Protein AF-A0A1A0XYG9-F1 (afdb_monomer_lite)

Structure (mmCIF, N/CA/C/O backbone):
data_AF-A0A1A0XYG9-F1
#
_entry.id   AF-A0A1A0XYG9-F1
#
loop_
_atom_site.group_PDB
_atom_site.id
_atom_site.type_symbol
_atom_site.label_atom_id
_atom_site.label_alt_id
_atom_site.label_comp_id
_atom_site.label_asym_id
_atom_site.label_entity_id
_atom_site.label_seq_id
_atom_site.pdbx_PDB_ins_code
_atom_site.Cartn_x
_atom_site.Cartn_y
_atom_site.Cartn_z
_atom_site.occupancy
_atom_site.B_iso_or_equiv
_atom_site.auth_seq_id
_atom_site.auth_comp_id
_atom_site.auth_asym_id
_atom_site.auth_atom_id
_atom_site.pdbx_PDB_model_num
ATOM 1 N N . MET A 1 1 ? -0.096 9.674 46.532 1.00 54.25 1 MET A N 1
ATOM 2 C CA . MET A 1 1 ? 0.104 9.057 45.202 1.00 54.25 1 MET A CA 1
ATOM 3 C C . MET A 1 1 ? -0.652 7.745 45.190 1.00 54.25 1 MET A C 1
ATOM 5 O O . MET A 1 1 ? -0.648 7.076 46.215 1.00 54.25 1 MET A O 1
ATOM 9 N N . THR A 1 2 ? -1.337 7.399 44.107 1.00 77.75 2 THR A N 1
ATOM 10 C CA . THR A 1 2 ? -2.012 6.098 44.001 1.00 77.75 2 THR A CA 1
ATOM 11 C C . THR A 1 2 ? -1.035 5.022 43.551 1.00 77.75 2 THR A C 1
ATOM 13 O O . THR A 1 2 ? -0.121 5.310 42.778 1.00 77.75 2 THR A O 1
ATOM 16 N N . GLU A 1 3 ? -1.245 3.786 44.002 1.00 88.56 3 GLU A N 1
ATO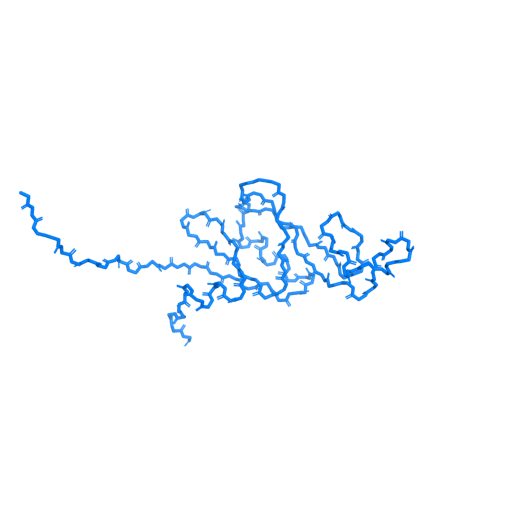M 17 C CA . GLU A 1 3 ? -0.475 2.640 43.520 1.00 88.56 3 GLU A CA 1
ATOM 18 C C . GLU A 1 3 ? -0.704 2.403 42.015 1.00 88.56 3 GLU A C 1
ATOM 20 O O . GLU A 1 3 ? -1.815 2.641 41.517 1.00 88.56 3 GLU A O 1
ATOM 25 N N . PRO A 1 4 ? 0.313 1.926 41.276 1.00 85.12 4 PRO A N 1
ATOM 26 C CA . PRO A 1 4 ? 0.160 1.562 39.873 1.00 85.12 4 PRO A CA 1
ATOM 27 C C . PRO A 1 4 ? -0.919 0.485 39.686 1.00 85.12 4 PRO A C 1
ATOM 29 O O . PRO A 1 4 ? -0.879 -0.569 40.317 1.00 85.12 4 PRO A O 1
ATOM 32 N N . LYS A 1 5 ? -1.867 0.725 38.774 1.00 93.31 5 LYS A N 1
ATOM 33 C CA . LYS A 1 5 ? -2.903 -0.241 38.372 1.00 93.31 5 LYS A CA 1
ATOM 34 C C . LYS A 1 5 ? -2.786 -0.546 36.885 1.00 93.31 5 LYS A C 1
ATOM 36 O O . LYS A 1 5 ? -2.434 0.323 36.090 1.00 93.31 5 LYS A O 1
ATOM 41 N N . LYS A 1 6 ? -3.096 -1.786 36.510 1.00 88.50 6 LYS A N 1
ATOM 42 C CA . LYS A 1 6 ? -3.139 -2.213 35.108 1.00 88.50 6 LYS A CA 1
ATOM 43 C C . LYS A 1 6 ? -4.500 -1.862 34.509 1.00 88.50 6 LYS A C 1
ATOM 45 O O . LYS A 1 6 ? -5.529 -2.157 35.108 1.00 88.50 6 LYS A O 1
ATOM 50 N N . TYR A 1 7 ? -4.489 -1.291 33.312 1.00 81.56 7 TYR A N 1
ATOM 51 C CA . TYR A 1 7 ? -5.679 -0.992 32.517 1.00 81.56 7 TYR A CA 1
ATOM 52 C C . TYR A 1 7 ? -5.484 -1.542 31.102 1.00 81.56 7 TYR A C 1
ATOM 54 O O . TYR A 1 7 ? -4.351 -1.741 30.663 1.00 81.56 7 TYR A O 1
ATOM 62 N N . ARG A 1 8 ? -6.582 -1.791 30.385 1.00 80.75 8 ARG A N 1
ATOM 63 C CA . ARG A 1 8 ? -6.575 -2.122 28.953 1.00 80.75 8 ARG A CA 1
ATOM 64 C C . ARG A 1 8 ? -7.282 -1.007 28.190 1.00 80.75 8 ARG A C 1
ATOM 66 O O . ARG A 1 8 ? -8.253 -0.445 28.697 1.00 80.75 8 ARG A O 1
ATOM 73 N N . LYS A 1 9 ? -6.796 -0.681 26.990 1.00 75.88 9 LYS A N 1
ATOM 74 C CA . LYS A 1 9 ? -7.502 0.228 26.078 1.00 75.88 9 LYS A CA 1
ATOM 75 C C . LYS A 1 9 ? -8.794 -0.454 25.609 1.00 75.88 9 LYS A C 1
ATOM 77 O O . LYS A 1 9 ? -8.853 -1.682 25.548 1.00 75.88 9 LYS A O 1
ATOM 82 N N . LYS A 1 10 ? -9.828 0.334 25.308 1.00 78.12 10 LYS A N 1
ATOM 83 C CA . LYS A 1 10 ? -11.026 -0.187 24.635 1.00 78.12 10 LYS A CA 1
ATOM 84 C C . LYS A 1 10 ? -10.638 -0.759 23.257 1.00 78.12 10 LYS A C 1
ATOM 86 O O . LYS A 1 10 ? -9.678 -0.241 22.679 1.00 78.12 10 LYS A O 1
ATOM 91 N N . PRO A 1 11 ? -11.356 -1.778 22.745 1.00 74.06 11 PRO A N 1
ATOM 92 C CA . PRO A 1 11 ? -11.164 -2.259 21.380 1.00 74.06 11 PRO A CA 1
ATOM 93 C C . PRO A 1 11 ? -11.279 -1.100 20.387 1.00 74.06 11 PRO A C 1
ATOM 95 O O . PRO A 1 11 ? -12.132 -0.228 20.558 1.00 74.06 11 PRO A O 1
ATOM 98 N N . ILE A 1 12 ? -10.387 -1.072 19.402 1.00 77.75 12 ILE A N 1
ATOM 99 C CA . ILE A 1 12 ? -10.429 -0.129 18.284 1.00 77.75 12 ILE A CA 1
ATOM 100 C C . ILE A 1 12 ? -10.792 -0.957 17.062 1.00 77.75 12 ILE A C 1
ATOM 102 O O . ILE A 1 12 ? -10.094 -1.925 16.764 1.00 77.75 12 ILE A O 1
ATOM 106 N N . GLU A 1 13 ? -11.876 -0.592 16.392 1.00 81.12 13 GLU A N 1
ATOM 107 C CA . GLU A 1 13 ? -12.195 -1.132 15.075 1.00 81.12 13 GLU A CA 1
ATOM 108 C C . GLU A 1 13 ? -11.400 -0.353 14.030 1.00 81.12 13 GLU A C 1
ATOM 110 O O . GLU A 1 13 ? -11.317 0.875 14.089 1.00 81.12 13 GLU A O 1
ATOM 115 N N . ILE A 1 14 ? -10.791 -1.077 13.098 1.00 88.94 14 ILE A N 1
ATOM 116 C CA . ILE A 1 14 ? -10.054 -0.504 11.976 1.00 88.94 14 ILE A CA 1
ATOM 117 C C . ILE A 1 14 ? -10.588 -1.086 10.672 1.00 88.94 14 ILE A C 1
ATOM 119 O O . ILE A 1 14 ? -11.009 -2.242 10.627 1.00 88.94 14 ILE A O 1
ATOM 123 N N . GLU A 1 15 ? -10.513 -0.309 9.597 1.00 92.50 15 GLU A N 1
ATOM 124 C CA . GLU A 1 15 ? -10.689 -0.839 8.248 1.00 92.50 15 GLU A CA 1
ATOM 125 C C . GLU A 1 15 ? -9.317 -1.083 7.622 1.00 92.50 15 GLU A C 1
ATOM 127 O O . GLU A 1 15 ? -8.426 -0.230 7.707 1.00 92.50 15 GLU A O 1
ATOM 132 N N . ALA A 1 16 ? -9.143 -2.231 6.967 1.00 95.12 16 ALA A N 1
ATOM 133 C CA . ALA A 1 16 ? -7.901 -2.548 6.281 1.00 95.12 16 ALA A CA 1
ATOM 134 C C . ALA A 1 16 ? -8.127 -3.227 4.929 1.00 95.12 16 ALA A C 1
ATOM 136 O O . ALA A 1 16 ? -9.029 -4.047 4.767 1.00 95.12 16 ALA A O 1
ATOM 137 N N . MET A 1 17 ? -7.262 -2.917 3.962 1.00 96.75 17 MET A N 1
ATOM 138 C CA . MET A 1 17 ? -7.261 -3.532 2.634 1.00 96.75 17 MET A CA 1
ATOM 139 C C . MET A 1 17 ? -5.841 -3.950 2.251 1.00 96.75 17 MET A C 1
ATOM 141 O O . MET A 1 17 ? -4.916 -3.133 2.255 1.00 96.75 17 MET A O 1
ATOM 145 N N . GLN A 1 18 ? -5.659 -5.229 1.913 1.00 97.25 18 GLN A N 1
ATOM 146 C CA . GLN A 1 18 ? -4.379 -5.744 1.431 1.00 97.25 18 GLN A CA 1
ATOM 147 C C . GLN A 1 18 ? -4.205 -5.435 -0.055 1.00 97.25 18 GLN A C 1
ATOM 149 O O . GLN A 1 18 ? -5.109 -5.666 -0.858 1.00 97.25 18 GLN A O 1
ATOM 154 N N . TRP A 1 19 ? -3.015 -4.979 -0.440 1.00 97.88 19 TRP A N 1
ATOM 155 C CA . TRP A 1 19 ? -2.656 -4.875 -1.846 1.00 97.88 19 TRP A CA 1
ATOM 156 C C . TRP A 1 19 ? -2.128 -6.212 -2.380 1.00 97.88 19 TRP A C 1
ATOM 158 O O . TRP A 1 19 ? -1.156 -6.763 -1.868 1.00 97.88 19 TRP A O 1
ATOM 168 N N . ASP A 1 20 ? -2.752 -6.737 -3.433 1.00 96.44 20 ASP A N 1
ATOM 169 C CA . ASP A 1 20 ? -2.491 -8.080 -3.972 1.00 96.44 20 ASP A CA 1
ATOM 170 C C . ASP A 1 20 ? -1.338 -8.153 -4.992 1.00 96.44 20 ASP A C 1
ATOM 172 O O . ASP A 1 20 ? -1.026 -9.229 -5.504 1.00 96.44 20 ASP A O 1
ATOM 176 N N . GLY A 1 21 ? -0.708 -7.023 -5.322 1.00 95.88 21 GLY A N 1
ATOM 177 C CA . GLY A 1 21 ? 0.354 -6.976 -6.327 1.00 95.88 21 GLY A CA 1
ATOM 178 C C . GLY A 1 21 ? -0.119 -6.742 -7.765 1.00 95.88 21 GLY A C 1
ATOM 179 O O . GLY A 1 21 ? 0.719 -6.588 -8.657 1.00 95.88 21 GLY A O 1
ATOM 180 N N . LYS A 1 22 ? -1.429 -6.715 -8.036 1.00 94.69 22 LYS A N 1
ATOM 181 C CA . LYS A 1 22 ? -1.966 -6.528 -9.391 1.00 94.69 22 LYS A CA 1
ATOM 182 C C . LYS A 1 22 ? -2.193 -5.049 -9.674 1.00 94.69 22 LYS A C 1
ATOM 184 O O . LYS A 1 22 ? -2.758 -4.320 -8.864 1.00 94.69 22 LYS A O 1
ATOM 189 N N . PHE A 1 23 ? -1.786 -4.617 -10.868 1.00 91.56 23 PHE A N 1
ATOM 190 C CA . PHE A 1 23 ? -1.892 -3.222 -11.301 1.00 91.56 23 PHE A CA 1
ATOM 191 C C . PHE A 1 23 ? -3.333 -2.685 -11.212 1.00 91.56 23 PHE A C 1
ATOM 193 O O . PHE A 1 23 ? -3.559 -1.621 -10.646 1.00 91.56 23 PHE A O 1
ATOM 200 N N . HIS A 1 24 ? -4.317 -3.452 -11.698 1.00 91.19 24 H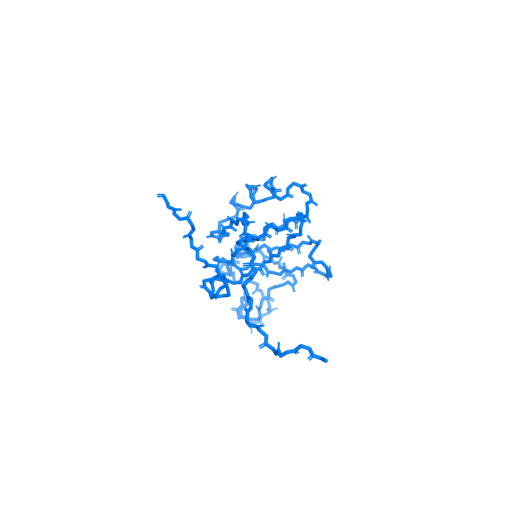IS A N 1
ATOM 201 C CA . HIS A 1 24 ? -5.727 -3.041 -11.691 1.00 91.19 24 HIS A CA 1
ATOM 202 C C . HIS A 1 24 ? -6.360 -3.005 -10.292 1.00 91.19 24 HIS A C 1
ATOM 204 O O . HIS A 1 24 ? -7.299 -2.246 -10.072 1.00 91.19 24 HIS A O 1
ATOM 210 N N . SER A 1 25 ? -5.820 -3.751 -9.325 1.00 91.69 25 SER A N 1
ATOM 211 C CA . SER A 1 25 ? -6.307 -3.739 -7.939 1.00 91.69 25 SER A CA 1
ATOM 212 C C . SER A 1 25 ? -5.963 -2.440 -7.194 1.00 91.69 25 SER A C 1
ATOM 214 O O . SER A 1 25 ? -6.446 -2.221 -6.085 1.00 91.69 25 SER A O 1
ATOM 216 N N . ALA A 1 26 ? -5.171 -1.544 -7.795 1.00 95.62 26 ALA A N 1
ATOM 217 C CA . ALA A 1 26 ? -4.877 -0.229 -7.231 1.00 95.62 26 ALA A CA 1
ATOM 218 C C . ALA A 1 26 ? -6.081 0.730 -7.256 1.00 95.62 26 ALA A C 1
ATOM 220 O O . ALA A 1 26 ? -6.213 1.562 -6.361 1.00 95.62 26 ALA A O 1
ATOM 221 N N . GLU A 1 27 ? -6.966 0.622 -8.253 1.00 96.31 27 GLU A N 1
ATOM 222 C CA . GLU A 1 27 ? -8.142 1.494 -8.373 1.00 96.31 27 GLU A CA 1
ATOM 223 C C . GLU A 1 27 ? -9.130 1.309 -7.203 1.00 96.31 27 GLU A C 1
ATOM 225 O O . GLU A 1 27 ? -9.515 2.320 -6.609 1.00 96.31 27 GLU A O 1
ATOM 230 N N . PRO A 1 28 ? -9.517 0.076 -6.812 1.00 97.31 28 PRO A N 1
ATOM 231 C CA . PRO A 1 28 ? -10.324 -0.144 -5.613 1.00 97.31 28 PRO A CA 1
ATOM 232 C C . PRO A 1 28 ? -9.728 0.488 -4.351 1.00 97.31 28 PRO A C 1
ATOM 234 O O . PRO A 1 28 ? -10.452 1.151 -3.611 1.00 97.31 28 PRO A O 1
ATOM 237 N N . ILE A 1 29 ? -8.411 0.358 -4.143 1.00 97.50 29 ILE A N 1
ATOM 238 C CA . ILE A 1 29 ? -7.713 0.968 -3.001 1.00 97.50 29 ILE A CA 1
ATOM 239 C C . ILE A 1 29 ? -7.811 2.496 -3.076 1.00 97.50 29 ILE A C 1
ATOM 241 O O . ILE A 1 29 ? -8.186 3.137 -2.099 1.00 97.50 29 ILE A O 1
ATOM 245 N N . ALA A 1 30 ? -7.524 3.095 -4.236 1.00 97.12 30 ALA A N 1
ATOM 246 C CA . ALA A 1 30 ? -7.596 4.544 -4.421 1.00 97.12 30 ALA A CA 1
ATOM 247 C C . ALA A 1 30 ? -9.007 5.096 -4.149 1.00 97.12 30 ALA A C 1
ATOM 249 O O . ALA A 1 30 ? -9.154 6.131 -3.496 1.00 97.12 30 ALA A O 1
ATOM 250 N N . ARG A 1 31 ? -10.047 4.388 -4.614 1.00 97.06 31 ARG A N 1
ATOM 251 C CA . ARG A 1 31 ? -11.453 4.741 -4.365 1.00 97.06 31 ARG A CA 1
ATOM 252 C C . ARG A 1 31 ? -11.821 4.626 -2.891 1.00 97.06 31 ARG A C 1
ATOM 254 O O . ARG A 1 31 ? -12.445 5.540 -2.367 1.00 97.06 31 ARG A O 1
ATOM 261 N N . TRP A 1 32 ? -11.421 3.544 -2.227 1.00 96.81 32 TRP A N 1
ATOM 262 C CA . TRP A 1 32 ? -11.687 3.338 -0.801 1.00 96.81 32 TRP A CA 1
ATOM 263 C C . TRP A 1 32 ? -10.987 4.388 0.078 1.00 96.81 32 TRP A C 1
ATOM 265 O O . TRP A 1 32 ? -11.594 4.934 0.999 1.00 96.81 32 TRP A O 1
ATOM 275 N N . LEU A 1 33 ? -9.746 4.760 -0.257 1.00 95.88 33 LEU A N 1
ATOM 276 C CA . LEU A 1 33 ? -9.017 5.820 0.446 1.00 95.88 33 LEU A CA 1
ATOM 277 C C . LEU A 1 33 ? -9.613 7.214 0.203 1.00 95.88 33 LEU A C 1
ATOM 279 O O . LEU A 1 33 ? -9.417 8.089 1.040 1.00 95.88 33 LEU A O 1
ATOM 283 N N . ASN A 1 34 ? -10.343 7.421 -0.898 1.00 94.50 34 ASN A N 1
ATOM 284 C CA . ASN A 1 34 ? -11.144 8.617 -1.182 1.00 94.50 34 ASN A CA 1
ATOM 285 C C . ASN A 1 34 ? -10.414 9.950 -0.904 1.00 94.50 34 ASN A C 1
ATOM 287 O O . ASN A 1 34 ? -10.911 10.825 -0.199 1.00 94.50 34 ASN A O 1
ATOM 291 N N . GLY A 1 35 ? -9.189 10.088 -1.419 1.00 91.38 35 GLY A N 1
ATOM 292 C CA . GLY A 1 35 ? -8.387 11.309 -1.277 1.00 91.38 35 GLY A CA 1
ATOM 293 C C . GLY A 1 35 ? -7.578 11.422 0.019 1.00 91.38 35 GLY A C 1
ATOM 294 O O . GLY A 1 35 ? -6.720 12.299 0.096 1.00 91.38 35 GLY A O 1
ATOM 295 N N . ARG A 1 36 ? -7.751 10.514 0.992 1.00 94.31 36 ARG A N 1
ATOM 296 C CA . ARG A 1 36 ? -6.891 10.449 2.193 1.00 94.31 36 ARG A CA 1
ATOM 297 C C . ARG A 1 36 ? -5.429 10.138 1.852 1.00 94.31 36 ARG A C 1
ATOM 299 O O . ARG A 1 36 ? -4.522 10.547 2.566 1.00 94.31 36 ARG A O 1
ATOM 306 N N . ALA A 1 37 ? -5.199 9.436 0.743 1.00 95.75 37 ALA A N 1
ATOM 307 C CA . ALA A 1 37 ? -3.887 9.248 0.136 1.00 95.75 37 ALA A CA 1
ATOM 308 C C . ALA A 1 37 ? -4.026 9.134 -1.388 1.00 95.75 37 ALA A C 1
ATOM 310 O O . ALA A 1 37 ? -5.059 8.696 -1.901 1.00 95.75 37 ALA A O 1
ATOM 311 N N . VAL A 1 38 ? -2.971 9.503 -2.116 1.00 96.31 38 VAL A N 1
ATOM 312 C CA . VAL A 1 38 ? -2.903 9.315 -3.573 1.00 96.31 38 VAL A CA 1
ATOM 313 C C . VAL A 1 38 ? -2.152 8.026 -3.858 1.00 96.31 38 VAL A C 1
ATOM 315 O O . VAL A 1 38 ? -1.003 7.879 -3.445 1.00 96.31 38 VAL A O 1
ATOM 318 N N . VAL A 1 39 ? -2.787 7.110 -4.585 1.00 97.25 39 VAL A N 1
ATOM 319 C CA . VAL A 1 39 ? -2.213 5.815 -4.962 1.00 97.25 39 VAL A CA 1
ATOM 320 C C . VAL A 1 39 ? -1.815 5.852 -6.432 1.00 97.25 39 VAL A C 1
ATOM 322 O O . VAL A 1 39 ? -2.675 5.911 -7.308 1.00 97.25 39 VAL A O 1
ATOM 325 N N . TRP A 1 40 ? -0.512 5.797 -6.707 1.00 96.44 40 TRP A N 1
ATOM 326 C CA . TRP A 1 40 ? 0.024 5.716 -8.064 1.00 96.44 40 TRP A CA 1
ATOM 327 C C . TRP A 1 40 ? 0.551 4.304 -8.349 1.00 96.44 40 TRP A C 1
ATOM 329 O O . TRP A 1 40 ? 1.585 3.919 -7.790 1.00 96.44 40 TRP A O 1
ATOM 339 N N . PRO A 1 41 ? -0.117 3.502 -9.194 1.00 97.00 41 PRO A N 1
ATOM 340 C CA . PRO A 1 41 ? 0.367 2.170 -9.514 1.00 97.00 41 PRO A CA 1
ATOM 341 C C . PRO A 1 41 ? 1.548 2.228 -10.488 1.00 97.00 41 PRO A C 1
ATOM 343 O O . PRO A 1 41 ? 1.495 2.887 -11.524 1.00 97.00 41 PRO A O 1
ATOM 346 N N . VAL A 1 42 ? 2.609 1.489 -10.173 1.00 97.38 42 VAL A N 1
ATOM 347 C CA . VAL A 1 42 ? 3.766 1.291 -11.050 1.00 97.38 42 VAL A CA 1
ATOM 348 C C . VAL A 1 42 ? 3.704 -0.137 -11.601 1.00 97.38 42 VAL A C 1
ATOM 350 O O . VAL A 1 42 ? 3.819 -1.088 -10.820 1.00 97.38 42 VAL A O 1
ATOM 353 N N . PRO A 1 43 ? 3.502 -0.325 -12.920 1.00 96.62 43 PRO A N 1
ATOM 354 C CA . PRO A 1 43 ? 3.430 -1.651 -13.523 1.00 96.62 43 PRO A CA 1
ATOM 355 C C . PRO A 1 43 ? 4.713 -2.467 -13.339 1.00 96.62 43 PRO A C 1
ATOM 357 O O . PRO A 1 43 ? 5.799 -1.939 -13.081 1.00 96.62 43 PRO A O 1
ATOM 360 N N . ARG A 1 44 ? 4.594 -3.780 -13.538 1.00 96.50 44 ARG A N 1
ATOM 361 C CA . ARG A 1 44 ? 5.749 -4.669 -13.693 1.00 96.50 44 ARG A CA 1
ATOM 362 C C . ARG A 1 44 ? 6.634 -4.175 -14.849 1.00 96.50 44 ARG A C 1
ATOM 364 O O . ARG A 1 44 ? 6.101 -3.763 -15.874 1.00 96.50 44 ARG A O 1
ATOM 371 N N . GLY A 1 45 ? 7.952 -4.189 -14.663 1.00 95.69 45 GLY A N 1
ATOM 372 C CA . GLY A 1 45 ? 8.923 -3.779 -15.690 1.00 95.69 45 GLY A CA 1
ATOM 373 C C . GLY A 1 45 ? 8.984 -2.276 -15.999 1.00 95.69 45 GLY A C 1
ATOM 374 O O . GLY A 1 45 ? 9.834 -1.846 -16.765 1.00 95.69 45 GLY A O 1
ATOM 375 N N . TYR A 1 46 ? 8.122 -1.447 -15.401 1.00 95.31 46 TYR A N 1
ATOM 376 C CA . TYR A 1 46 ? 8.119 -0.006 -15.667 1.00 95.31 46 TYR A CA 1
ATOM 377 C C . TYR A 1 46 ? 9.212 0.733 -14.876 1.00 95.31 46 TYR A C 1
ATOM 379 O O . TYR A 1 46 ? 9.381 0.496 -13.674 1.00 95.31 46 TYR A O 1
ATOM 387 N N . GLU A 1 47 ? 9.914 1.664 -15.519 1.00 94.94 47 GLU A N 1
ATOM 388 C CA . GLU A 1 47 ? 10.962 2.485 -14.900 1.00 94.94 47 GLU A CA 1
ATOM 389 C C . GLU A 1 47 ? 10.397 3.421 -13.817 1.00 94.94 47 GLU A C 1
ATOM 391 O O . GLU A 1 47 ? 9.400 4.112 -14.028 1.00 94.94 47 GLU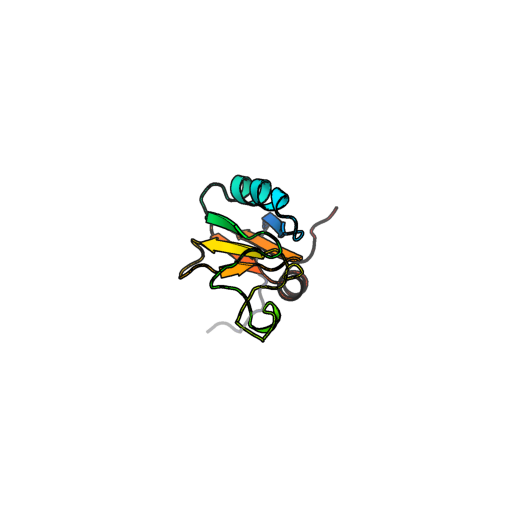 A O 1
ATOM 396 N N . HIS A 1 48 ? 11.024 3.477 -12.637 1.00 95.38 48 HIS A N 1
ATOM 397 C CA . HIS A 1 48 ? 10.612 4.408 -11.580 1.00 95.38 48 HIS A CA 1
ATOM 398 C C . HIS A 1 48 ? 11.728 4.637 -10.552 1.00 95.38 48 HIS A C 1
ATOM 400 O O . HIS A 1 48 ? 12.358 3.692 -10.092 1.00 95.38 48 HIS A O 1
ATOM 406 N N . HIS A 1 49 ? 11.884 5.864 -10.045 1.00 92.94 49 HIS A N 1
ATOM 407 C CA . HIS A 1 49 ? 12.941 6.232 -9.080 1.00 92.94 49 HIS A CA 1
ATOM 408 C C . HIS A 1 49 ? 12.890 5.500 -7.717 1.00 92.94 49 HIS A C 1
ATOM 410 O O . HIS A 1 49 ? 13.788 5.643 -6.895 1.00 92.94 49 HIS A O 1
ATOM 416 N N . ARG A 1 50 ? 11.821 4.739 -7.449 1.00 93.81 50 ARG A N 1
ATOM 417 C CA . ARG A 1 50 ? 11.642 3.915 -6.231 1.00 93.81 50 ARG A CA 1
ATOM 418 C C . ARG A 1 50 ? 11.984 2.440 -6.470 1.00 93.81 50 ARG A C 1
ATOM 420 O O . ARG A 1 50 ? 11.690 1.593 -5.620 1.00 93.81 50 ARG A O 1
ATOM 427 N N . ARG A 1 51 ? 12.540 2.111 -7.638 1.00 94.56 51 ARG A N 1
ATOM 428 C CA . ARG A 1 51 ? 13.070 0.782 -7.930 1.00 94.56 51 ARG A CA 1
ATOM 429 C C . ARG A 1 51 ? 14.260 0.493 -7.017 1.00 94.56 51 ARG A C 1
ATOM 431 O O . ARG A 1 51 ? 15.041 1.378 -6.677 1.00 94.56 51 ARG A O 1
ATOM 438 N N . ARG A 1 52 ? 14.366 -0.755 -6.582 1.00 94.38 52 ARG A N 1
ATOM 439 C CA . ARG A 1 52 ? 15.498 -1.274 -5.812 1.00 94.38 52 ARG A CA 1
ATOM 440 C C . ARG A 1 52 ? 16.575 -1.728 -6.795 1.00 94.38 52 ARG A C 1
ATOM 442 O O . ARG A 1 52 ? 16.254 -2.222 -7.869 1.00 94.38 52 ARG A O 1
ATOM 449 N N . GLY A 1 53 ? 17.848 -1.676 -6.405 1.00 92.12 53 GLY A N 1
ATOM 450 C CA . GLY A 1 53 ? 18.945 -2.129 -7.278 1.00 92.12 53 GLY A CA 1
ATOM 451 C C . GLY A 1 53 ? 18.888 -3.620 -7.659 1.00 92.12 53 GLY A C 1
ATOM 452 O O . GLY A 1 53 ? 19.529 -4.050 -8.610 1.00 92.12 53 GLY A O 1
ATOM 453 N N . THR A 1 54 ? 18.111 -4.438 -6.940 1.00 93.06 54 THR A N 1
ATOM 454 C CA . THR A 1 54 ? 17.831 -5.841 -7.303 1.00 93.06 54 THR A CA 1
ATOM 455 C C . THR A 1 54 ? 16.812 -5.992 -8.433 1.00 93.06 54 THR A C 1
ATOM 457 O O . THR A 1 54 ? 16.633 -7.094 -8.933 1.00 93.06 54 THR A O 1
ATOM 460 N N . GLU A 1 55 ? 16.112 -4.920 -8.800 1.00 96.19 55 GLU A N 1
ATOM 461 C CA . GLU A 1 55 ? 15.096 -4.888 -9.860 1.00 96.19 55 GLU A CA 1
ATOM 462 C C . GLU A 1 55 ? 15.659 -4.383 -11.193 1.00 96.19 55 GLU A C 1
ATOM 464 O O . GLU A 1 55 ? 14.911 -4.221 -12.152 1.00 96.19 55 GLU A O 1
ATOM 469 N N . GLN A 1 56 ? 16.965 -4.129 -11.236 1.00 95.00 56 GLN A N 1
ATOM 470 C CA . GLN A 1 56 ? 17.694 -3.686 -12.413 1.00 95.00 56 GLN A CA 1
ATOM 471 C C . GLN A 1 56 ? 18.629 -4.796 -12.892 1.00 95.00 56 GLN A C 1
ATOM 473 O O . GLN A 1 56 ? 19.092 -5.623 -12.101 1.00 95.00 56 GLN A O 1
ATOM 478 N N . ASP A 1 57 ? 18.939 -4.788 -14.182 1.00 90.44 57 ASP A N 1
ATOM 479 C CA . ASP A 1 57 ? 19.803 -5.756 -14.862 1.00 90.44 57 ASP A CA 1
ATOM 480 C C . ASP A 1 57 ? 21.278 -5.720 -14.417 1.00 90.44 57 ASP A C 1
ATOM 482 O O . ASP A 1 57 ? 22.076 -6.569 -14.815 1.00 90.44 57 ASP A O 1
ATOM 486 N N . ARG A 1 58 ? 21.638 -4.741 -13.572 1.00 81.69 58 ARG A N 1
ATOM 487 C CA . ARG A 1 58 ? 22.995 -4.453 -13.073 1.00 81.69 58 ARG A CA 1
ATOM 488 C C . ARG A 1 58 ? 24.036 -4.241 -14.177 1.00 81.69 58 ARG A C 1
ATOM 490 O O . ARG A 1 58 ? 25.229 -4.243 -13.881 1.00 81.69 58 ARG A O 1
ATOM 497 N N . SER A 1 59 ? 23.603 -4.054 -15.422 1.00 82.62 59 SER A N 1
ATOM 498 C CA . SER A 1 59 ? 24.472 -3.862 -16.579 1.00 82.62 59 SER A CA 1
ATOM 499 C C . SER A 1 59 ? 24.529 -2.381 -16.949 1.00 82.62 59 SER A C 1
ATOM 501 O O . SER A 1 59 ? 25.607 -1.784 -16.961 1.00 82.62 59 SER A O 1
ATOM 503 N N . ARG A 1 60 ? 23.362 -1.769 -17.169 1.00 81.88 60 ARG A N 1
ATOM 504 C CA . ARG A 1 60 ? 23.201 -0.355 -17.542 1.00 81.88 60 ARG A CA 1
ATOM 505 C C . ARG A 1 60 ? 22.167 0.372 -16.689 1.00 81.88 60 ARG A C 1
ATOM 507 O O . ARG A 1 60 ? 22.007 1.578 -16.841 1.00 81.88 60 ARG A O 1
ATOM 514 N N . GLY A 1 61 ? 21.539 -0.341 -15.754 1.00 82.88 61 GLY A N 1
ATOM 515 C CA . GLY A 1 61 ? 20.498 0.202 -14.885 1.00 82.88 61 GLY A CA 1
ATOM 516 C C . GLY A 1 61 ? 19.094 0.005 -15.445 1.00 82.88 61 GLY A C 1
ATOM 517 O O . GLY A 1 61 ? 18.155 0.542 -14.866 1.00 82.88 61 GLY A O 1
ATOM 518 N N . ASP A 1 62 ? 18.953 -0.780 -16.517 1.00 93.44 62 ASP A N 1
ATOM 519 C CA . ASP A 1 62 ? 17.658 -1.093 -17.110 1.00 93.44 62 ASP A CA 1
ATOM 520 C C . ASP A 1 62 ? 16.824 -1.898 -16.108 1.00 93.44 62 ASP A C 1
ATOM 522 O O . ASP A 1 62 ? 17.304 -2.863 -15.499 1.00 93.44 62 ASP A O 1
ATOM 526 N N . VAL A 1 63 ? 15.568 -1.499 -15.911 1.00 96.19 63 VAL A N 1
ATOM 527 C CA . VAL A 1 63 ? 14.627 -2.252 -15.079 1.00 96.19 63 VAL A CA 1
ATOM 528 C C . VAL A 1 63 ? 14.302 -3.586 -15.745 1.00 96.19 63 VAL A C 1
ATOM 530 O O . VAL A 1 63 ? 13.974 -3.658 -16.924 1.00 96.19 63 VAL A O 1
ATOM 533 N N . LEU A 1 64 ? 14.374 -4.662 -14.961 1.00 95.94 64 LEU A N 1
ATOM 534 C CA . LEU A 1 64 ? 14.027 -6.004 -15.414 1.00 95.94 64 LEU A CA 1
ATOM 535 C C . LEU A 1 64 ? 12.534 -6.074 -15.763 1.00 95.94 64 LEU A C 1
ATOM 537 O O . LEU A 1 64 ? 11.701 -5.671 -14.953 1.00 95.94 64 LEU A O 1
ATOM 541 N N . ASP A 1 65 ? 12.167 -6.734 -16.862 1.00 95.12 65 ASP A N 1
ATOM 542 C CA . ASP A 1 65 ? 10.757 -7.021 -17.195 1.00 95.12 65 ASP A CA 1
ATOM 543 C C . ASP A 1 65 ? 10.038 -7.830 -16.100 1.00 95.12 65 ASP A C 1
ATOM 545 O O . ASP A 1 65 ? 8.811 -7.840 -15.990 1.00 95.12 65 ASP A O 1
ATOM 549 N N . THR A 1 66 ? 10.798 -8.523 -15.251 1.00 94.94 66 THR A N 1
ATOM 550 C CA . THR A 1 66 ? 10.289 -9.264 -14.093 1.00 94.94 66 THR A CA 1
ATOM 551 C C . THR A 1 66 ? 10.191 -8.426 -12.820 1.00 94.94 66 THR A C 1
ATOM 553 O O . THR A 1 66 ? 9.662 -8.928 -11.826 1.00 94.94 66 THR A O 1
ATOM 556 N N . ALA A 1 67 ? 10.683 -7.182 -12.813 1.00 96.44 67 ALA A N 1
ATOM 557 C CA . ALA A 1 67 ? 10.617 -6.290 -11.661 1.00 96.44 67 ALA A CA 1
ATOM 558 C C . ALA A 1 67 ? 9.154 -6.118 -11.229 1.00 96.44 67 ALA A C 1
ATOM 560 O O . ALA A 1 67 ? 8.328 -5.707 -12.049 1.00 96.44 67 ALA A O 1
ATOM 561 N N . PRO A 1 68 ? 8.801 -6.446 -9.975 1.00 96.56 68 PRO A N 1
ATOM 562 C CA . PRO A 1 68 ? 7.412 -6.536 -9.544 1.00 96.56 68 PRO A CA 1
ATOM 563 C C . PRO A 1 68 ? 6.685 -5.199 -9.695 1.00 96.56 68 PRO A C 1
ATOM 565 O O . PRO A 1 68 ? 7.294 -4.132 -9.658 1.00 96.56 68 PRO A O 1
ATOM 568 N N . ALA A 1 69 ? 5.361 -5.239 -9.838 1.00 97.12 69 ALA A N 1
ATOM 569 C CA . ALA A 1 69 ? 4.577 -4.026 -9.638 1.00 97.12 69 ALA A CA 1
ATOM 570 C C . ALA A 1 69 ? 4.773 -3.515 -8.197 1.00 97.12 69 ALA A C 1
ATOM 572 O O . ALA A 1 69 ? 5.150 -4.286 -7.311 1.00 97.12 69 ALA A O 1
ATOM 573 N N . PHE A 1 70 ? 4.508 -2.234 -7.963 1.00 97.75 70 PHE A N 1
ATOM 574 C CA . PHE A 1 70 ? 4.395 -1.634 -6.627 1.00 97.75 70 PHE A CA 1
ATOM 575 C C . PHE A 1 70 ? 3.474 -0.412 -6.683 1.00 97.75 70 PHE A C 1
ATOM 577 O O . PHE A 1 70 ? 3.162 0.081 -7.769 1.00 97.75 70 PHE A O 1
ATOM 584 N N . LEU A 1 71 ? 3.040 0.097 -5.530 1.00 98.06 71 LEU A N 1
ATOM 585 C CA . LEU A 1 71 ? 2.335 1.381 -5.456 1.00 98.06 71 LEU A CA 1
ATOM 586 C C . LEU A 1 71 ? 3.280 2.462 -4.930 1.00 98.06 71 LEU A C 1
ATOM 588 O O . LEU A 1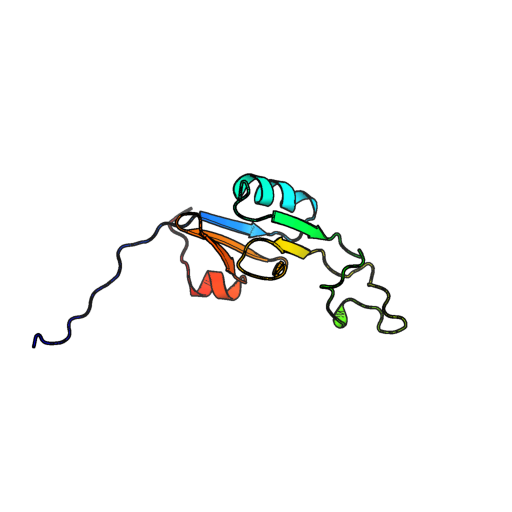 71 ? 3.978 2.251 -3.939 1.00 98.06 71 LEU A O 1
ATOM 592 N N . SER A 1 72 ? 3.295 3.630 -5.569 1.00 97.38 72 SER A N 1
ATOM 593 C CA . SER A 1 72 ? 3.867 4.844 -4.991 1.00 97.38 72 SER A CA 1
ATOM 594 C C . SER A 1 72 ? 2.738 5.647 -4.352 1.00 97.38 72 SER A C 1
ATOM 596 O O . SER A 1 72 ? 1.847 6.136 -5.043 1.00 97.38 72 SER A O 1
ATOM 598 N N . VAL A 1 73 ? 2.741 5.732 -3.025 1.00 97.44 73 VAL A N 1
ATOM 599 C CA . VAL A 1 73 ? 1.649 6.327 -2.247 1.00 97.44 73 VAL A CA 1
ATOM 600 C C . VAL A 1 73 ? 2.085 7.664 -1.667 1.00 97.44 73 VAL A C 1
ATOM 602 O O . VAL A 1 73 ? 3.121 7.744 -1.014 1.00 97.44 73 VAL A O 1
ATOM 605 N N . TYR A 1 74 ? 1.298 8.713 -1.886 1.00 95.62 74 TYR A N 1
ATOM 606 C CA . TYR A 1 74 ? 1.538 10.060 -1.361 1.00 95.62 74 TYR A CA 1
ATOM 607 C C . TYR A 1 74 ? 0.501 10.413 -0.291 1.00 95.62 74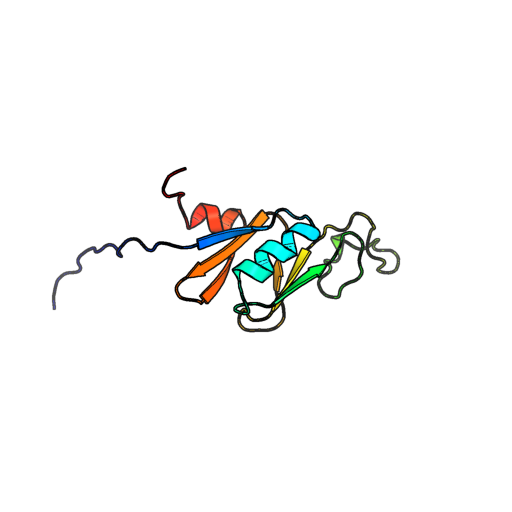 TYR A C 1
ATOM 609 O O . TYR A 1 74 ? -0.593 9.854 -0.276 1.00 95.62 74 TYR A O 1
ATOM 617 N N . GLY A 1 75 ? 0.830 11.379 0.570 1.00 91.50 75 GLY A N 1
ATOM 618 C CA . GLY A 1 75 ? -0.073 11.860 1.625 1.00 91.50 75 GLY A CA 1
ATOM 619 C C . GLY A 1 75 ? 0.135 11.210 2.996 1.00 91.50 75 GLY A C 1
ATOM 620 O O . GLY A 1 75 ? -0.516 11.608 3.948 1.00 91.50 75 GLY A O 1
ATOM 621 N N . LEU A 1 76 ? 1.093 10.285 3.135 1.00 90.50 76 LEU 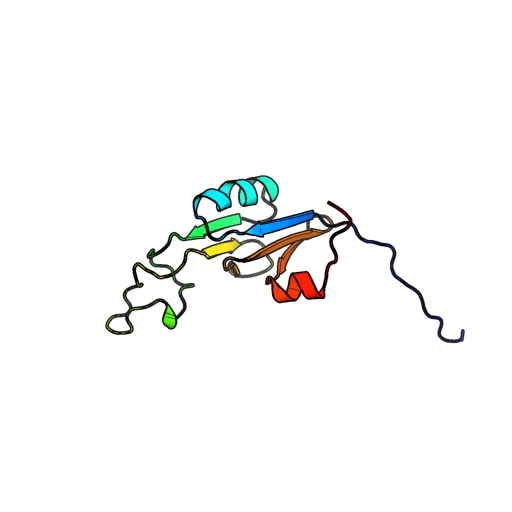A N 1
ATOM 622 C CA . LEU A 1 76 ? 1.402 9.595 4.400 1.00 90.50 76 LEU A CA 1
ATOM 623 C C . LEU A 1 76 ? 2.452 10.323 5.271 1.00 90.50 76 LEU A C 1
ATOM 625 O O . LEU A 1 76 ? 3.155 9.690 6.051 1.00 90.50 76 LEU A O 1
ATOM 629 N N . GLY A 1 77 ? 2.602 11.645 5.121 1.00 78.69 77 GLY A N 1
ATOM 630 C CA . GLY A 1 77 ? 3.532 12.438 5.943 1.00 78.69 77 GLY A CA 1
ATOM 631 C C . GLY A 1 77 ? 4.980 12.506 5.435 1.00 78.69 77 GLY A C 1
ATOM 632 O O . GLY A 1 77 ? 5.920 12.336 6.206 1.00 78.69 77 GLY A O 1
ATOM 633 N N . GLY A 1 78 ? 5.185 12.785 4.144 1.00 83.00 78 GLY A N 1
ATOM 634 C CA . GLY A 1 78 ? 6.515 12.990 3.563 1.00 83.00 78 GLY A CA 1
ATOM 635 C C . GLY A 1 78 ? 6.527 12.848 2.041 1.00 83.00 78 GLY A C 1
ATOM 636 O O . GLY A 1 78 ? 5.514 13.060 1.374 1.00 83.00 78 GLY A O 1
ATOM 637 N N . SER A 1 79 ? 7.685 12.466 1.488 1.00 88.38 79 SER A N 1
ATOM 638 C CA . SER A 1 79 ? 7.779 11.992 0.097 1.00 88.38 79 SER A CA 1
ATOM 639 C C . SER A 1 79 ? 6.951 10.714 -0.108 1.00 88.38 79 SER A C 1
ATOM 641 O O . SER A 1 79 ? 6.575 10.071 0.871 1.00 88.38 79 SER A O 1
ATOM 643 N N . SER A 1 80 ? 6.709 10.303 -1.357 1.00 93.50 80 SER A N 1
ATOM 644 C CA . SER A 1 80 ? 5.967 9.062 -1.606 1.00 93.50 80 SER A CA 1
ATOM 645 C C . SER A 1 80 ? 6.573 7.835 -0.916 1.00 93.50 80 SER A C 1
ATOM 647 O O . SER A 1 80 ? 7.786 7.703 -0.776 1.00 93.50 80 SER A O 1
ATOM 649 N N . VAL A 1 81 ? 5.729 6.897 -0.513 1.00 94.88 81 VAL A N 1
ATOM 650 C CA . VAL A 1 81 ? 6.141 5.613 0.053 1.00 94.88 81 VAL A CA 1
ATOM 651 C C . VAL A 1 81 ? 5.957 4.543 -1.012 1.00 94.88 81 VAL A C 1
ATOM 653 O O . VAL A 1 81 ? 4.972 4.552 -1.750 1.00 94.88 81 VAL A O 1
ATOM 656 N N . ARG A 1 82 ? 6.923 3.631 -1.129 1.00 96.31 82 ARG A N 1
ATOM 657 C CA . ARG A 1 82 ? 6.755 2.420 -1.932 1.00 96.31 82 ARG A CA 1
ATOM 658 C C . ARG A 1 82 ? 5.998 1.390 -1.101 1.00 96.31 82 ARG A C 1
ATOM 660 O O . ARG A 1 82 ? 6.438 1.061 -0.006 1.00 96.31 82 ARG A O 1
ATOM 667 N N . VAL A 1 83 ? 4.913 0.866 -1.651 1.00 97.44 83 VAL A N 1
ATOM 668 C CA . VAL A 1 83 ? 4.106 -0.196 -1.047 1.00 97.44 83 VAL A CA 1
ATOM 669 C C . VAL A 1 83 ? 4.242 -1.445 -1.906 1.00 97.44 83 VAL A C 1
ATOM 671 O O . VAL A 1 83 ? 3.939 -1.409 -3.101 1.00 97.44 83 VAL A O 1
ATOM 674 N N . ASP A 1 84 ? 4.754 -2.514 -1.299 1.00 97.38 84 ASP A N 1
ATOM 675 C CA . ASP A 1 84 ? 5.016 -3.802 -1.942 1.00 97.38 84 ASP A CA 1
ATOM 676 C C . ASP A 1 84 ? 3.838 -4.776 -1.756 1.00 97.38 84 ASP A C 1
ATOM 678 O O . ASP A 1 84 ? 2.970 -4.586 -0.903 1.00 97.38 84 ASP A O 1
ATOM 682 N N . ALA A 1 85 ? 3.761 -5.800 -2.612 1.00 97.06 85 ALA A N 1
ATOM 683 C CA . ALA A 1 85 ? 2.614 -6.701 -2.641 1.00 97.06 85 ALA A CA 1
ATOM 684 C C . ALA A 1 85 ? 2.503 -7.447 -1.305 1.00 97.06 85 ALA A C 1
ATOM 686 O O . ALA A 1 85 ? 3.504 -7.911 -0.763 1.00 97.06 85 ALA A O 1
ATOM 687 N N . GLY A 1 86 ? 1.287 -7.570 -0.782 1.00 96.88 86 GLY A N 1
ATOM 688 C CA . GLY A 1 86 ? 1.011 -8.139 0.536 1.00 96.88 86 GLY A CA 1
ATOM 689 C C . GLY A 1 86 ? 0.967 -7.118 1.676 1.00 96.88 86 GLY A C 1
ATOM 690 O O . GLY A 1 86 ? 0.491 -7.477 2.755 1.00 96.88 86 GLY A O 1
ATOM 691 N N . SER A 1 87 ? 1.392 -5.870 1.453 1.00 97.94 87 SER A N 1
ATOM 692 C CA . SER A 1 87 ? 1.191 -4.777 2.410 1.00 97.94 87 SER A CA 1
ATOM 693 C C . SER A 1 87 ? -0.289 -4.442 2.601 1.00 97.94 87 SER A C 1
ATOM 695 O O . SER A 1 87 ? -1.114 -4.619 1.700 1.00 97.94 87 SER A O 1
ATOM 697 N N . TRP A 1 88 ? -0.605 -3.921 3.780 1.00 97.62 88 TRP A N 1
ATOM 698 C CA . TRP A 1 88 ? -1.941 -3.539 4.215 1.00 97.62 88 TRP A CA 1
ATOM 699 C C . TRP A 1 88 ? -2.044 -2.033 4.364 1.00 97.62 88 TRP A C 1
ATOM 701 O O . TRP A 1 88 ? -1.234 -1.424 5.057 1.00 97.62 88 TRP A O 1
ATOM 711 N N . PHE A 1 89 ? -3.066 -1.449 3.754 1.00 97.25 89 PHE A N 1
ATOM 712 C CA . PHE A 1 89 ? -3.520 -0.104 4.079 1.00 97.25 89 PHE A CA 1
ATOM 713 C C . PHE A 1 89 ? -4.479 -0.188 5.258 1.00 97.25 89 PHE A C 1
ATOM 715 O O . PHE A 1 89 ? -5.360 -1.045 5.249 1.00 97.25 89 PHE A O 1
ATOM 722 N N . ILE A 1 90 ? -4.323 0.699 6.233 1.00 95.94 90 ILE A N 1
ATOM 723 C CA . ILE A 1 90 ? -5.171 0.786 7.425 1.00 95.94 90 ILE A CA 1
ATOM 724 C C . ILE A 1 90 ? -5.718 2.202 7.516 1.00 95.94 90 ILE A C 1
ATOM 726 O O . ILE A 1 90 ? -4.955 3.162 7.377 1.00 95.94 90 ILE A O 1
ATOM 730 N N . VAL A 1 91 ? -7.016 2.322 7.780 1.00 93.94 91 VAL A N 1
ATOM 731 C CA . VAL A 1 91 ? -7.677 3.592 8.090 1.00 93.94 91 VAL A CA 1
ATOM 732 C C . VAL A 1 91 ? -8.129 3.567 9.550 1.00 93.94 91 VAL A C 1
ATOM 734 O O . VAL A 1 91 ? -8.949 2.735 9.935 1.00 93.94 91 VAL A O 1
ATOM 737 N N . ASP A 1 92 ? -7.596 4.492 10.351 1.00 90.69 92 ASP A N 1
ATOM 738 C CA . ASP A 1 92 ? -7.989 4.740 11.747 1.00 90.69 92 ASP A CA 1
ATOM 739 C C . ASP A 1 92 ? -8.318 6.229 11.923 1.00 90.69 92 ASP A C 1
ATOM 741 O O . ASP A 1 92 ? -7.429 7.083 11.858 1.00 90.69 92 ASP A O 1
ATOM 745 N N . ASN A 1 93 ? -9.603 6.547 12.128 1.00 86.38 93 ASN A N 1
ATOM 746 C CA . ASN A 1 93 ? -10.103 7.920 12.289 1.00 86.38 93 ASN A CA 1
ATOM 747 C C . ASN A 1 93 ? -9.536 8.884 11.222 1.00 86.38 93 ASN A C 1
ATOM 749 O O . ASN A 1 93 ? -8.912 9.892 11.547 1.00 86.38 93 ASN A O 1
ATOM 753 N N . ASP A 1 94 ? -9.705 8.516 9.946 1.00 85.06 94 ASP A N 1
ATOM 754 C CA . ASP A 1 94 ? -9.194 9.200 8.742 1.00 85.06 94 ASP A CA 1
ATOM 755 C C . ASP A 1 94 ? -7.667 9.233 8.553 1.00 85.06 94 ASP A C 1
ATOM 757 O O . ASP A 1 94 ? -7.197 9.636 7.485 1.00 85.06 94 ASP A O 1
ATOM 761 N N . ASN A 1 95 ? -6.879 8.735 9.507 1.00 90.12 95 ASN A N 1
ATOM 762 C CA . ASN A 1 95 ? -5.445 8.551 9.309 1.00 90.12 95 ASN A CA 1
ATOM 763 C C . ASN A 1 95 ? -5.186 7.277 8.515 1.00 90.12 95 ASN A C 1
ATOM 765 O O . ASN A 1 95 ? -5.645 6.195 8.884 1.00 90.12 95 ASN A O 1
ATOM 769 N N . VAL A 1 96 ? -4.406 7.408 7.444 1.00 94.62 96 VAL A N 1
ATOM 770 C CA . VAL A 1 96 ? -3.963 6.273 6.635 1.00 94.62 96 VAL A CA 1
ATOM 771 C C . VAL A 1 96 ? -2.566 5.871 7.075 1.00 94.62 96 VAL A C 1
ATOM 773 O O . VAL A 1 96 ? -1.659 6.701 7.140 1.00 94.62 96 VAL A O 1
ATOM 776 N N . SER A 1 97 ? -2.374 4.583 7.326 1.00 94.75 97 SER A N 1
ATOM 777 C CA . SER A 1 97 ? -1.053 3.984 7.499 1.00 94.75 97 SER A CA 1
ATOM 778 C C . SER A 1 97 ? -0.903 2.761 6.602 1.00 94.75 97 SER A C 1
ATOM 780 O O . SER A 1 97 ? -1.888 2.220 6.093 1.00 94.75 97 SER A O 1
ATOM 782 N N . VAL A 1 98 ? 0.343 2.360 6.360 1.00 96.50 98 VAL A N 1
ATOM 783 C CA . VAL A 1 98 ? 0.660 1.159 5.591 1.00 96.50 98 VAL A CA 1
ATOM 784 C C . VAL A 1 98 ? 1.581 0.287 6.420 1.00 96.50 98 VAL A C 1
ATOM 786 O O . VAL A 1 98 ? 2.620 0.761 6.873 1.00 96.50 98 VAL A O 1
ATOM 789 N N . LEU A 1 99 ? 1.207 -0.977 6.582 1.00 96.12 99 LEU A N 1
ATOM 790 C CA . LEU A 1 99 ? 2.017 -1.993 7.242 1.00 96.12 99 LEU A CA 1
ATOM 791 C C . LEU A 1 99 ? 2.409 -3.084 6.249 1.00 96.12 99 LEU A C 1
ATOM 793 O O . LEU A 1 99 ? 1.682 -3.399 5.303 1.00 96.12 99 LEU A O 1
ATOM 797 N N . THR A 1 100 ? 3.567 -3.691 6.464 1.00 96.12 100 THR A N 1
ATOM 798 C CA . THR A 1 100 ? 3.909 -4.978 5.848 1.00 96.12 100 THR A CA 1
ATOM 799 C C . THR A 1 100 ? 2.952 -6.075 6.324 1.00 96.12 100 THR A C 1
ATOM 801 O O . THR A 1 100 ? 2.194 -5.904 7.283 1.00 96.12 100 THR A O 1
ATOM 804 N N . ARG A 1 101 ? 2.972 -7.228 5.648 1.00 94.00 101 ARG A N 1
ATOM 805 C CA . ARG A 1 101 ? 2.188 -8.397 6.071 1.00 94.00 101 ARG A CA 1
ATOM 806 C C . ARG A 1 101 ? 2.547 -8.807 7.500 1.00 94.00 101 ARG A C 1
ATOM 808 O O . ARG A 1 101 ? 1.657 -9.132 8.280 1.00 94.00 101 ARG A O 1
ATOM 815 N N . GLU A 1 102 ? 3.834 -8.788 7.818 1.00 93.94 102 GLU A N 1
ATOM 816 C CA . GLU A 1 102 ? 4.386 -9.206 9.101 1.00 93.94 102 GLU A CA 1
ATOM 817 C C . GLU A 1 102 ? 3.993 -8.229 10.214 1.00 93.94 102 GLU A C 1
ATOM 819 O O . GLU A 1 102 ? 3.517 -8.657 11.263 1.00 93.94 102 GLU A O 1
ATOM 824 N N . GLU A 1 103 ? 4.116 -6.921 9.971 1.00 95.44 103 GLU A N 1
ATOM 825 C CA . GLU A 1 103 ? 3.700 -5.889 10.929 1.00 95.44 103 GLU A CA 1
ATOM 826 C C . GLU A 1 103 ? 2.190 -5.923 11.182 1.00 95.44 103 GLU A C 1
ATOM 828 O O . GLU A 1 103 ? 1.761 -5.811 12.331 1.00 95.44 103 GLU A O 1
ATOM 833 N N . PHE A 1 104 ? 1.377 -6.118 10.136 1.00 93.88 104 PHE A N 1
ATOM 834 C CA . PHE A 1 104 ? -0.074 -6.225 10.285 1.00 93.88 104 PHE A CA 1
ATOM 835 C C . PHE A 1 104 ? -0.454 -7.439 11.139 1.00 93.88 104 PHE A C 1
ATOM 837 O O . PHE A 1 104 ? -1.185 -7.288 12.114 1.00 93.88 104 PHE A O 1
ATOM 844 N N . ALA A 1 105 ? 0.092 -8.619 10.826 1.00 91.56 105 ALA A N 1
ATOM 845 C CA . ALA A 1 105 ? -0.178 -9.853 11.567 1.00 91.56 105 ALA A CA 1
ATOM 846 C C . ALA A 1 105 ? 0.314 -9.806 13.025 1.00 91.56 105 ALA A C 1
ATOM 848 O O . ALA A 1 105 ? -0.255 -10.469 13.885 1.00 91.56 105 ALA A O 1
ATOM 849 N N . ALA A 1 106 ? 1.361 -9.028 13.313 1.00 90.94 106 ALA A N 1
ATOM 850 C CA . ALA A 1 106 ? 1.840 -8.809 14.676 1.00 90.94 106 ALA A CA 1
ATOM 851 C C . ALA A 1 106 ? 0.983 -7.807 15.474 1.00 90.94 106 ALA A C 1
ATOM 853 O O . ALA A 1 106 ? 1.065 -7.786 16.702 1.00 90.94 106 ALA A O 1
ATOM 854 N N . THR A 1 107 ? 0.200 -6.963 14.794 1.00 89.50 107 THR A N 1
ATOM 855 C CA . THR A 1 107 ? -0.537 -5.846 15.410 1.00 89.50 107 THR A CA 1
ATOM 856 C C . THR A 1 107 ? -2.029 -6.131 15.555 1.00 89.50 107 THR A C 1
ATOM 858 O O . THR A 1 107 ? -2.632 -5.720 16.547 1.00 89.50 107 THR A O 1
ATOM 861 N N . TYR A 1 108 ? -2.629 -6.809 14.576 1.00 86.44 108 TYR A N 1
ATOM 862 C CA . TYR A 1 108 ? -4.074 -6.971 14.465 1.00 86.44 108 TYR A CA 1
ATOM 863 C C . TYR A 1 108 ? -4.477 -8.443 14.399 1.00 86.44 108 TYR A C 1
ATOM 865 O O . TYR A 1 108 ? -3.832 -9.261 13.746 1.00 86.44 108 TYR A O 1
ATOM 873 N N . GLU A 1 109 ? -5.602 -8.750 15.036 1.00 80.12 109 GLU A N 1
ATOM 874 C CA . GLU A 1 109 ? -6.304 -10.026 14.927 1.00 80.12 109 GLU A CA 1
ATOM 875 C C . GLU A 1 109 ? -7.605 -9.794 14.147 1.00 80.12 109 GLU A C 1
ATOM 877 O O . GLU A 1 109 ? -8.243 -8.750 14.293 1.00 80.12 109 GLU A O 1
ATOM 882 N N . ALA A 1 110 ? -7.999 -10.745 13.297 1.00 71.31 110 ALA A N 1
ATOM 883 C CA . ALA A 1 110 ? -9.266 -10.652 12.579 1.00 71.31 110 ALA A CA 1
ATOM 884 C C . ALA A 1 110 ? -10.438 -10.813 13.560 1.00 71.31 110 ALA A C 1
ATOM 886 O O . ALA A 1 110 ? -10.511 -11.808 14.284 1.00 71.31 110 ALA A O 1
ATOM 887 N N . VAL A 1 111 ? -11.362 -9.853 13.568 1.00 67.38 111 VAL A N 1
ATOM 888 C CA . VAL A 1 111 ? -12.588 -9.916 14.373 1.00 67.38 111 VAL A CA 1
ATOM 889 C C . VAL A 1 111 ? -13.680 -10.574 13.520 1.00 67.38 111 VAL A C 1
ATOM 891 O O . VAL A 1 111 ? -14.517 -9.893 12.947 1.00 67.38 111 VAL A O 1
ATOM 894 N N . GLU A 1 112 ? -13.602 -11.907 13.419 1.00 57.97 112 GLU A N 1
ATOM 895 C CA . GLU A 1 112 ? -14.535 -12.818 12.717 1.00 57.97 112 GLU A CA 1
ATOM 896 C C . GLU A 1 112 ? -14.600 -12.702 11.173 1.00 57.97 112 GLU A C 1
ATOM 898 O O . GLU A 1 112 ? -14.225 -11.697 10.572 1.00 57.97 112 GLU A O 1
ATOM 903 N N . SER A 1 113 ? -15.023 -13.796 10.523 1.00 49.56 113 SER A N 1
ATOM 904 C CA . SER A 1 113 ? -15.181 -13.964 9.066 1.00 49.56 113 SER A CA 1
ATOM 905 C C . SER A 1 113 ? -16.575 -14.457 8.719 1.00 49.56 113 SER A C 1
ATOM 907 O O . SER A 1 113 ? -17.008 -15.387 9.439 1.00 49.56 113 SER A O 1
#

Radius of gyration: 17.96 Å; chains: 1; bounding box: 40×27×63 Å

Sequence (113 aa):
MTEPKKYRKKPIEIEAMQWDGKFHSAEPIARWLNGRAVVWPVPRGYEHHRRRGTEQDRSRGDVLDTAPAFLSVYGLGGSSVRVDAGSWFIVDNDNVSVLTREEFAATYEAVES

Secondary structure (DSSP, 8-state):
-PPP----PPP---EEEE--S-GGGHHHHHHHHTTSSEEEEE-TT---TT--GGGB-SSS-PBPTTPPPEEEEE-SSSSPEEE-TT-EEEEETTEEEEE-HHHHHHH------

pLDDT: mean 90.97, std 8.94, range [49.56, 98.06]

Foldseek 3Di:
DDDDDDDDDDDADKDKDFAAQDQVSQVVVCVVLPPLKDKDKDQQQHDDPPFDQVQAPVPPRRGDSRRTIWIFMPNLPDGTDTGHGQWMWMAGPSHTDIDHNVRPVVPDDDPDD